Protein AF-A0A8I0EUQ2-F1 (afdb_monomer_lite)

Organism: NCBI:txid2663859

Foldseek 3Di:
DDLVVLVVLLVVLVVQLVPLQVVLVVLVVCCVVVVDDPDPVSVVSSCVSNVSNVVSVVSSVVSVVVSVVD

Radius of gyration: 15.31 Å; chains: 1; bounding box: 35×15×42 Å

Sequence (70 aa):
MSTSTLLAALAATLIGTAWMLPMGVIRTLAYRSGEVDHDRGMRNVVILALSLGCVFAVTSLVLALVVAWR

Secondary structure (DSSP, 8-state):
--HHHHHHHHHHHHHHHHHHHHHHHHHHHHHHTT-S---HHHHHHHHHHHHHHHHHHHHHHHHHHHHHT-

Structure (mmCIF, N/CA/C/O backbone):
data_AF-A0A8I0EUQ2-F1
#
_entry.id   AF-A0A8I0EUQ2-F1
#
loop_
_atom_site.group_PDB
_atom_site.id
_atom_site.type_symbol
_atom_site.label_atom_id
_atom_site.label_alt_id
_atom_site.label_comp_id
_atom_site.label_asym_id
_atom_site.label_entity_id
_atom_site.label_seq_id
_atom_site.pdbx_PDB_ins_code
_atom_site.Cartn_x
_atom_site.Cartn_y
_atom_site.Cartn_z
_atom_site.occupancy
_atom_site.B_iso_or_equiv
_atom_site.auth_seq_id
_atom_site.auth_comp_id
_atom_site.auth_asym_id
_atom_site.auth_atom_id
_atom_site.pdbx_PDB_model_num
ATOM 1 N N . MET A 1 1 ? -9.894 -8.984 20.436 1.00 72.06 1 MET A N 1
ATOM 2 C CA . MET A 1 1 ? -8.902 -8.009 19.928 1.00 72.06 1 MET A CA 1
ATOM 3 C C . MET A 1 1 ? -9.222 -6.634 20.492 1.00 72.06 1 MET A C 1
ATOM 5 O O . MET A 1 1 ? -10.344 -6.164 20.290 1.00 72.06 1 MET A O 1
ATOM 9 N N . SER A 1 2 ? -8.295 -6.041 21.249 1.00 90.56 2 SER A N 1
ATOM 10 C CA . SER A 1 2 ? -8.476 -4.711 21.844 1.00 90.56 2 SER A CA 1
ATOM 11 C C . SER A 1 2 ? -8.380 -3.614 20.778 1.00 90.56 2 SER A C 1
ATOM 13 O O . SER A 1 2 ? -7.780 -3.813 19.719 1.00 90.56 2 SER A O 1
ATOM 15 N N . THR A 1 3 ? -8.964 -2.446 21.053 1.00 90.25 3 THR A N 1
ATOM 16 C CA . THR A 1 3 ? -8.882 -1.268 20.171 1.00 90.25 3 THR A CA 1
ATOM 17 C C . THR A 1 3 ? -7.432 -0.850 19.925 1.00 90.25 3 THR A C 1
ATOM 19 O O . THR A 1 3 ? -7.073 -0.516 18.801 1.00 90.25 3 THR A O 1
ATOM 22 N N . SER A 1 4 ? -6.564 -0.974 20.935 1.00 91.44 4 SER A N 1
ATOM 23 C CA . SER A 1 4 ? -5.124 -0.722 20.803 1.00 91.44 4 SER A CA 1
ATOM 24 C C . SER A 1 4 ? -4.451 -1.621 19.760 1.00 91.44 4 SER A C 1
ATOM 26 O O . SER A 1 4 ? -3.666 -1.131 18.954 1.00 91.44 4 SER A O 1
ATOM 28 N N . THR A 1 5 ? -4.794 -2.913 19.710 1.00 93.50 5 THR A N 1
ATOM 29 C CA . THR A 1 5 ? -4.257 -3.836 18.697 1.00 93.50 5 THR A CA 1
ATOM 30 C C . THR A 1 5 ? -4.741 -3.482 17.289 1.00 93.50 5 THR A C 1
ATOM 32 O O . THR A 1 5 ? -3.957 -3.552 16.347 1.00 93.50 5 THR A O 1
ATOM 35 N N . LEU A 1 6 ? -6.007 -3.070 17.132 1.00 92.62 6 LEU A N 1
ATOM 36 C CA . LEU A 1 6 ? -6.554 -2.622 15.842 1.00 92.62 6 LEU A CA 1
ATOM 37 C C . LEU A 1 6 ? -5.855 -1.364 15.324 1.00 92.62 6 LEU A C 1
ATOM 39 O O . LEU A 1 6 ? -5.469 -1.320 14.160 1.00 92.62 6 LEU A O 1
ATOM 43 N N . LEU A 1 7 ? -5.664 -0.365 16.189 1.00 93.69 7 LEU A N 1
ATOM 44 C CA . LEU A 1 7 ? -4.981 0.875 15.823 1.00 93.69 7 LEU A CA 1
ATOM 45 C C . LEU A 1 7 ? -3.509 0.630 15.478 1.00 93.69 7 LEU A C 1
ATOM 47 O O . LEU A 1 7 ? -3.012 1.201 14.511 1.00 93.69 7 LEU A O 1
ATOM 51 N N . ALA A 1 8 ? -2.828 -0.258 16.209 1.00 95.50 8 ALA A N 1
ATOM 52 C CA . ALA A 1 8 ? -1.459 -0.653 15.885 1.00 95.50 8 ALA A CA 1
ATOM 53 C C . ALA A 1 8 ? -1.372 -1.359 14.520 1.00 95.50 8 ALA A C 1
ATOM 55 O O . ALA A 1 8 ? -0.493 -1.042 13.720 1.00 95.50 8 ALA A O 1
ATOM 56 N N . ALA A 1 9 ? -2.306 -2.272 14.227 1.00 93.38 9 ALA A N 1
ATOM 57 C CA . ALA A 1 9 ? -2.380 -2.938 12.928 1.00 93.38 9 ALA A CA 1
ATOM 58 C C . ALA A 1 9 ? -2.652 -1.937 11.794 1.00 93.38 9 ALA A C 1
ATOM 60 O O . ALA A 1 9 ? -1.964 -1.969 10.777 1.00 93.38 9 ALA A O 1
ATOM 61 N N . LEU A 1 10 ? -3.595 -1.010 11.992 1.00 94.00 10 LEU A N 1
ATOM 62 C CA . LEU A 1 10 ? -3.911 0.041 11.025 1.00 94.00 10 LEU A CA 1
ATOM 63 C C . LEU A 1 10 ? -2.705 0.959 10.774 1.00 94.00 10 LEU A C 1
ATOM 65 O O . LEU A 1 10 ? -2.394 1.277 9.630 1.00 94.00 10 LEU A O 1
ATOM 69 N N . ALA A 1 11 ? -1.988 1.355 11.828 1.00 94.62 11 ALA A N 1
ATOM 70 C CA . ALA A 1 11 ? -0.779 2.162 11.697 1.00 94.62 11 ALA A CA 1
ATOM 71 C C . ALA A 1 11 ? 0.303 1.429 10.887 1.00 94.62 11 ALA A C 1
ATOM 73 O O . ALA A 1 11 ? 0.896 2.012 9.979 1.00 94.62 11 ALA A O 1
ATOM 74 N N . ALA A 1 12 ? 0.520 0.139 11.157 1.00 94.38 12 ALA A N 1
ATOM 75 C CA . ALA A 1 12 ? 1.484 -0.668 10.417 1.00 94.38 12 ALA A CA 1
ATOM 76 C C . ALA A 1 12 ? 1.127 -0.774 8.924 1.00 94.38 12 ALA A C 1
ATOM 78 O O . ALA A 1 12 ? 2.001 -0.616 8.068 1.00 94.38 12 ALA A O 1
ATOM 79 N N . THR A 1 13 ? -0.151 -0.985 8.590 1.00 93.69 13 THR A N 1
ATOM 80 C CA . THR A 1 13 ? -0.580 -1.070 7.187 1.00 93.69 13 THR A CA 1
ATOM 81 C C . THR A 1 13 ? -0.515 0.279 6.477 1.00 93.69 13 THR A C 1
ATOM 83 O O . THR A 1 13 ? -0.161 0.322 5.299 1.00 93.69 13 THR A O 1
ATOM 86 N N . LEU A 1 14 ? -0.774 1.389 7.177 1.00 93.50 14 LEU A N 1
ATOM 87 C CA . LEU A 1 14 ? -0.603 2.737 6.628 1.00 93.50 14 LEU A CA 1
ATOM 88 C C . LEU A 1 14 ? 0.865 3.039 6.314 1.00 93.50 14 LEU A C 1
ATOM 90 O O . LEU A 1 14 ? 1.157 3.544 5.232 1.00 93.50 14 LEU A O 1
ATOM 94 N N . ILE A 1 15 ? 1.793 2.669 7.203 1.00 95.06 15 ILE A N 1
ATOM 95 C CA . ILE A 1 15 ? 3.237 2.790 6.947 1.00 95.06 15 ILE A CA 1
ATOM 96 C C . ILE A 1 15 ? 3.625 1.942 5.730 1.00 95.06 15 ILE A C 1
ATOM 98 O O . ILE A 1 15 ? 4.269 2.446 4.810 1.00 95.06 15 ILE A O 1
ATOM 102 N N . GLY A 1 16 ? 3.188 0.680 5.680 1.00 92.31 16 GLY A N 1
ATOM 103 C CA . GLY A 1 16 ? 3.438 -0.199 4.535 1.00 92.31 16 GLY A CA 1
ATOM 104 C C . GLY A 1 16 ? 2.914 0.385 3.220 1.00 92.31 16 GLY A C 1
ATOM 105 O O . GLY A 1 16 ? 3.626 0.382 2.217 1.00 92.31 16 GLY A O 1
ATOM 106 N N . THR A 1 17 ? 1.711 0.965 3.240 1.00 92.94 17 THR A N 1
ATOM 107 C CA . THR A 1 17 ? 1.103 1.652 2.090 1.00 92.94 17 THR A CA 1
ATOM 108 C C . THR A 1 17 ? 1.939 2.858 1.664 1.00 92.94 17 THR A C 1
ATOM 110 O O . THR A 1 17 ? 2.287 2.981 0.491 1.00 92.94 17 THR A O 1
ATOM 113 N N . ALA A 1 18 ? 2.306 3.724 2.612 1.00 92.25 18 ALA A N 1
ATOM 114 C CA . ALA A 1 18 ? 3.057 4.950 2.351 1.00 92.25 18 ALA A CA 1
ATOM 115 C C . ALA A 1 18 ? 4.444 4.687 1.745 1.00 92.25 18 ALA A C 1
ATOM 117 O O . ALA A 1 18 ? 4.942 5.513 0.989 1.00 92.25 18 ALA A O 1
ATOM 118 N N . TRP A 1 19 ? 5.055 3.536 2.034 1.00 92.56 19 TRP A N 1
ATOM 119 C CA . TRP A 1 19 ? 6.340 3.151 1.451 1.00 92.56 19 TRP A CA 1
ATOM 120 C C . TRP A 1 19 ? 6.193 2.382 0.140 1.00 92.56 19 TRP A C 1
ATOM 122 O O . TRP A 1 19 ? 6.786 2.752 -0.873 1.00 92.56 19 TRP A O 1
ATOM 132 N N . MET A 1 20 ? 5.419 1.297 0.141 1.00 90.75 20 MET A N 1
ATOM 133 C CA . MET A 1 20 ? 5.406 0.349 -0.976 1.00 90.75 20 MET A CA 1
ATOM 134 C C . MET A 1 20 ? 4.686 0.902 -2.207 1.00 90.75 20 MET A C 1
ATOM 136 O O . MET A 1 20 ? 5.126 0.659 -3.330 1.00 90.75 20 MET A O 1
ATOM 140 N N . LEU A 1 21 ? 3.611 1.672 -2.017 1.00 86.62 21 LEU A N 1
ATOM 141 C CA . LEU A 1 21 ? 2.793 2.168 -3.123 1.00 86.62 21 LEU A CA 1
ATOM 142 C C . LEU A 1 21 ? 3.538 3.234 -3.948 1.00 86.62 21 LEU A C 1
ATOM 144 O O . LEU A 1 21 ? 3.657 3.042 -5.160 1.00 86.62 21 LEU A O 1
ATOM 148 N N . PRO A 1 22 ? 4.146 4.278 -3.346 1.00 89.12 22 PRO A N 1
ATOM 149 C CA . PRO A 1 22 ? 4.975 5.223 -4.094 1.00 89.12 22 PRO A CA 1
ATOM 150 C C . PRO A 1 22 ? 6.186 4.554 -4.741 1.00 89.12 22 PRO A C 1
ATOM 152 O O . PRO A 1 22 ? 6.475 4.821 -5.904 1.00 89.12 22 PRO A O 1
ATOM 155 N N . MET A 1 23 ? 6.857 3.631 -4.040 1.00 89.75 23 MET A N 1
ATOM 156 C CA . MET A 1 23 ? 8.006 2.906 -4.591 1.00 89.75 23 MET A CA 1
ATOM 157 C C . MET A 1 23 ? 7.614 2.072 -5.820 1.00 89.75 23 MET A C 1
ATOM 159 O O . MET A 1 23 ? 8.318 2.083 -6.830 1.00 89.75 23 MET A O 1
ATOM 163 N N . GLY A 1 24 ? 6.478 1.371 -5.750 1.00 88.81 24 GLY A N 1
ATOM 164 C CA . GLY A 1 24 ? 5.919 0.611 -6.863 1.00 88.81 24 GLY A CA 1
ATOM 165 C C . GLY A 1 24 ? 5.561 1.508 -8.046 1.00 88.81 24 GLY A C 1
ATOM 166 O O . GLY A 1 24 ? 5.921 1.186 -9.178 1.00 88.81 24 GLY A O 1
ATOM 167 N N . VAL A 1 25 ? 4.924 2.657 -7.799 1.00 90.75 25 VAL A N 1
ATOM 168 C CA . VAL A 1 25 ? 4.569 3.630 -8.846 1.00 90.75 25 VAL A CA 1
ATOM 169 C C . VAL A 1 25 ? 5.820 4.213 -9.501 1.00 90.75 25 VAL A C 1
ATOM 171 O O . VAL A 1 25 ? 5.937 4.139 -10.722 1.00 90.75 25 VAL A O 1
ATOM 174 N N . ILE A 1 26 ? 6.783 4.712 -8.719 1.00 90.62 26 ILE A N 1
ATOM 175 C CA . ILE A 1 26 ? 8.042 5.280 -9.227 1.00 90.62 26 ILE A CA 1
ATOM 176 C C . ILE A 1 26 ? 8.777 4.253 -10.087 1.00 90.62 26 ILE A C 1
ATOM 178 O O . ILE A 1 26 ? 9.152 4.551 -11.217 1.00 90.62 26 ILE A O 1
ATOM 182 N N . ARG A 1 27 ? 8.929 3.015 -9.598 1.00 87.12 27 ARG A N 1
ATOM 183 C CA . ARG A 1 27 ? 9.595 1.958 -10.369 1.00 87.12 27 ARG A CA 1
ATOM 184 C C . ARG A 1 27 ? 8.815 1.570 -11.620 1.00 87.12 27 ARG A C 1
ATOM 186 O O . ARG A 1 27 ? 9.430 1.277 -12.637 1.00 87.12 27 ARG A O 1
ATOM 193 N N . THR A 1 28 ? 7.485 1.574 -11.570 1.00 88.31 28 THR A N 1
ATOM 194 C CA . THR A 1 28 ? 6.656 1.302 -12.754 1.00 88.31 28 THR A CA 1
ATOM 195 C C . THR A 1 28 ? 6.828 2.390 -13.808 1.00 88.31 28 THR A C 1
ATOM 197 O O . THR A 1 28 ? 6.944 2.074 -14.990 1.00 88.31 28 THR A O 1
ATOM 200 N N . LEU A 1 29 ? 6.863 3.658 -13.391 1.00 88.94 29 LEU A N 1
ATOM 201 C CA . LEU A 1 29 ? 7.096 4.793 -14.281 1.00 88.94 29 LEU A CA 1
ATOM 202 C C . LEU A 1 29 ? 8.499 4.733 -14.890 1.00 88.94 29 LEU A C 1
ATOM 204 O O . LEU A 1 29 ? 8.609 4.811 -16.106 1.00 88.94 29 LEU A O 1
ATOM 208 N N . ALA A 1 30 ? 9.52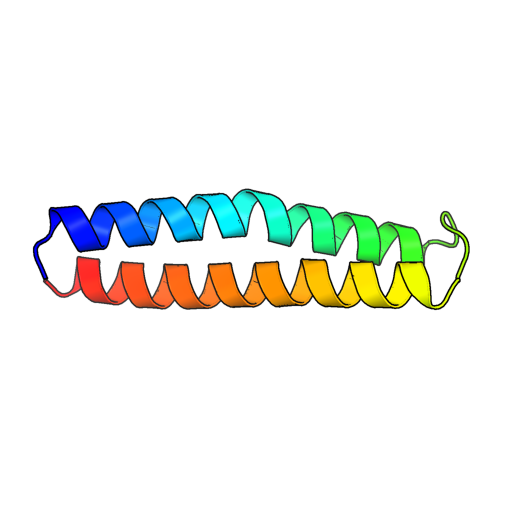8 4.491 -14.074 1.00 86.56 30 ALA A N 1
ATOM 209 C CA . ALA A 1 30 ? 10.916 4.361 -14.520 1.00 86.56 30 ALA A CA 1
ATOM 210 C C . ALA A 1 30 ? 11.129 3.163 -15.469 1.00 86.56 30 ALA A C 1
ATOM 212 O O . ALA A 1 30 ? 11.882 3.238 -16.436 1.00 86.56 30 ALA A O 1
ATOM 213 N N . TYR A 1 31 ? 10.425 2.049 -15.227 1.00 84.19 31 TYR A N 1
ATOM 214 C CA . TYR A 1 31 ? 10.413 0.914 -16.150 1.00 84.19 31 TYR A CA 1
ATOM 215 C C . TYR A 1 31 ? 9.749 1.300 -17.477 1.00 84.19 31 TYR A C 1
ATOM 217 O O . TYR A 1 31 ? 10.284 1.015 -18.537 1.00 84.19 31 TYR A O 1
ATOM 225 N N . ARG A 1 32 ? 8.610 2.001 -17.454 1.00 85.06 32 ARG A N 1
ATOM 226 C CA . ARG A 1 32 ? 7.908 2.407 -18.685 1.00 85.06 32 ARG A CA 1
ATOM 227 C C . ARG A 1 32 ? 8.598 3.532 -19.460 1.00 85.06 32 ARG A C 1
ATOM 229 O O . ARG A 1 32 ? 8.390 3.610 -20.666 1.00 85.06 32 ARG A O 1
ATOM 236 N N . SER A 1 33 ? 9.374 4.393 -18.804 1.00 86.75 33 SER A N 1
ATOM 237 C CA . SER A 1 33 ? 10.097 5.494 -19.454 1.00 86.75 33 SER A CA 1
ATOM 238 C C . SER A 1 33 ? 11.332 5.029 -20.231 1.00 86.75 33 SER A C 1
ATOM 240 O O . SER A 1 33 ? 11.887 5.814 -20.993 1.00 86.75 33 SER A O 1
ATOM 242 N N . GLY A 1 34 ? 11.765 3.773 -20.061 1.00 79.44 34 GLY A N 1
ATOM 243 C CA . GLY A 1 34 ? 13.026 3.291 -20.633 1.00 79.44 34 GLY A CA 1
ATOM 244 C C . GLY A 1 34 ? 14.264 3.786 -19.884 1.00 79.44 34 GLY A C 1
ATOM 245 O O . GLY A 1 34 ? 15.378 3.538 -20.326 1.00 79.44 34 GLY A O 1
ATOM 246 N N . GLU A 1 35 ? 14.077 4.465 -18.751 1.00 79.00 35 GLU A N 1
ATOM 247 C CA . GLU A 1 35 ? 15.147 5.029 -17.921 1.00 79.00 35 GLU A CA 1
ATOM 248 C C . GLU A 1 35 ? 15.905 3.948 -17.130 1.00 79.00 35 GLU A C 1
ATOM 250 O O . GLU A 1 35 ? 16.999 4.184 -16.626 1.00 79.00 35 GLU A O 1
ATOM 255 N N . VAL A 1 36 ? 15.333 2.743 -17.039 1.00 78.50 36 VAL A N 1
ATOM 256 C CA . VAL A 1 36 ? 15.916 1.583 -16.359 1.00 78.50 36 VAL A CA 1
ATOM 257 C C . VAL A 1 36 ? 16.014 0.399 -17.318 1.00 78.50 36 VAL A C 1
ATOM 259 O O . VAL A 1 36 ? 15.080 0.116 -18.078 1.00 78.50 36 VAL A O 1
ATOM 262 N N . ASP A 1 37 ? 17.123 -0.339 -17.229 1.00 77.50 37 ASP A N 1
ATOM 263 C CA . ASP A 1 37 ? 17.330 -1.571 -17.988 1.00 77.50 37 ASP A CA 1
ATOM 264 C C . ASP A 1 37 ? 16.185 -2.566 -17.769 1.00 77.50 37 ASP A C 1
ATOM 266 O O . ASP A 1 37 ? 15.812 -2.924 -16.644 1.00 77.50 37 ASP A O 1
ATOM 270 N N . HIS A 1 38 ? 15.628 -3.037 -18.884 1.00 78.31 38 HIS A N 1
ATOM 271 C CA . HIS A 1 38 ? 14.507 -3.969 -18.912 1.00 78.31 38 HIS A CA 1
ATOM 272 C C . HIS A 1 38 ? 14.964 -5.411 -18.669 1.00 78.31 38 HIS A C 1
ATOM 274 O O . HIS A 1 38 ? 14.757 -6.297 -19.497 1.00 78.31 38 HIS A O 1
ATOM 280 N N . ASP A 1 39 ? 15.562 -5.667 -17.510 1.00 83.12 39 ASP A N 1
ATOM 281 C CA . ASP A 1 39 ? 15.851 -7.029 -17.076 1.00 83.12 39 ASP A CA 1
ATOM 282 C C . ASP A 1 39 ? 14.643 -7.658 -16.348 1.00 83.12 39 ASP A C 1
ATOM 284 O O . ASP A 1 39 ? 13.814 -6.985 -15.716 1.00 83.12 39 ASP A O 1
ATOM 288 N N . ARG A 1 40 ? 14.548 -8.992 -16.414 1.00 81.56 40 ARG A N 1
ATOM 289 C CA . ARG A 1 40 ? 13.542 -9.808 -15.719 1.00 81.56 40 ARG A CA 1
ATOM 290 C C . ARG A 1 40 ? 13.543 -9.536 -14.214 1.00 81.56 40 ARG A C 1
ATOM 292 O O . ARG A 1 40 ? 12.471 -9.540 -13.607 1.00 81.56 40 ARG A O 1
ATOM 299 N N . GLY A 1 41 ? 14.712 -9.252 -13.633 1.00 84.88 41 GLY A N 1
ATOM 300 C CA . GLY A 1 41 ? 14.842 -8.851 -12.234 1.00 84.88 41 GLY A CA 1
ATOM 301 C C . GLY A 1 41 ? 14.041 -7.588 -11.914 1.00 84.88 41 GLY A C 1
ATOM 302 O O . GLY A 1 41 ? 13.201 -7.607 -11.013 1.00 84.88 41 GLY A O 1
ATOM 303 N N . MET A 1 42 ? 14.217 -6.511 -12.689 1.00 83.19 42 MET A N 1
ATOM 304 C CA . MET A 1 42 ? 13.521 -5.249 -12.414 1.00 83.19 42 MET A CA 1
ATOM 305 C C . MET A 1 42 ? 12.015 -5.341 -12.617 1.00 83.19 42 MET A C 1
ATOM 307 O O . MET A 1 42 ? 11.263 -4.804 -11.802 1.00 83.19 42 MET A O 1
ATOM 311 N N . ARG A 1 43 ? 11.557 -6.102 -13.617 1.00 85.50 43 ARG A N 1
ATOM 312 C CA . ARG A 1 43 ? 10.124 -6.369 -13.797 1.00 85.50 43 ARG A CA 1
ATOM 313 C C . ARG A 1 43 ? 9.508 -7.047 -12.566 1.00 85.50 43 ARG A C 1
ATOM 315 O O . ARG A 1 43 ? 8.432 -6.642 -12.131 1.00 85.50 43 ARG A O 1
ATOM 322 N N . ASN A 1 44 ? 10.192 -8.028 -11.975 1.00 88.81 44 ASN A N 1
ATOM 323 C CA . ASN A 1 44 ? 9.708 -8.693 -10.764 1.00 88.81 44 ASN A CA 1
ATOM 324 C C . ASN A 1 44 ? 9.645 -7.735 -9.571 1.00 88.81 44 ASN A C 1
ATOM 326 O O . ASN A 1 44 ? 8.658 -7.750 -8.840 1.00 88.81 44 ASN A O 1
ATOM 330 N N . VAL A 1 45 ? 10.649 -6.869 -9.391 1.00 88.00 45 VAL A N 1
ATOM 331 C CA . VAL A 1 45 ? 10.633 -5.916 -8.272 1.00 88.00 45 VAL A CA 1
ATOM 332 C C . VAL A 1 45 ? 9.531 -4.868 -8.435 1.00 88.00 45 VAL A C 1
ATOM 334 O O . VAL A 1 45 ? 8.874 -4.529 -7.454 1.00 88.00 45 VAL A O 1
ATOM 337 N N . VAL A 1 46 ? 9.290 -4.388 -9.659 1.00 87.50 46 VAL A N 1
ATOM 338 C CA . VAL A 1 46 ? 8.177 -3.474 -9.968 1.00 87.50 46 VAL A CA 1
ATOM 339 C C . VAL A 1 46 ? 6.842 -4.107 -9.570 1.00 87.50 46 VAL A C 1
ATOM 341 O O . VAL A 1 46 ? 6.080 -3.512 -8.809 1.00 87.50 46 VAL A O 1
ATOM 344 N N . ILE A 1 47 ? 6.584 -5.332 -10.042 1.00 90.00 47 ILE A N 1
ATOM 345 C CA . ILE A 1 47 ? 5.341 -6.057 -9.754 1.00 90.00 47 ILE A CA 1
ATOM 346 C C . ILE A 1 47 ? 5.194 -6.289 -8.250 1.00 90.00 47 ILE A C 1
ATOM 348 O O . ILE A 1 47 ? 4.118 -6.060 -7.701 1.00 90.00 47 ILE A O 1
ATOM 352 N N . LEU A 1 48 ? 6.264 -6.712 -7.576 1.00 91.38 48 LEU A N 1
ATOM 353 C CA . LEU A 1 48 ? 6.234 -7.036 -6.154 1.00 91.38 48 LEU A CA 1
ATOM 354 C C . LEU A 1 48 ? 5.978 -5.792 -5.295 1.00 91.38 48 LEU A C 1
ATOM 356 O O . LEU A 1 48 ? 5.093 -5.823 -4.444 1.00 91.38 48 LEU A O 1
ATOM 360 N N . ALA A 1 49 ? 6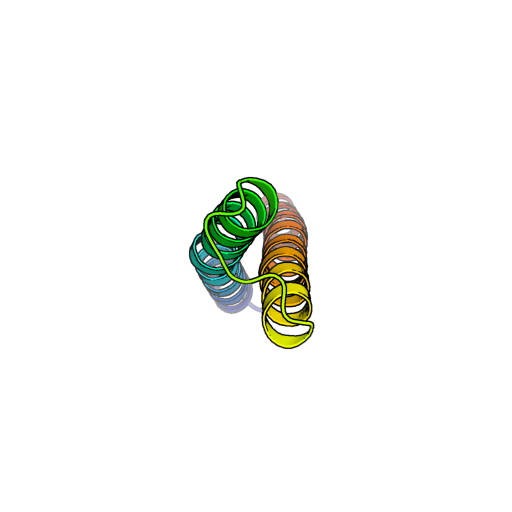.672 -4.683 -5.563 1.00 89.75 49 ALA A N 1
ATOM 361 C CA . ALA A 1 49 ? 6.467 -3.423 -4.849 1.00 89.75 49 ALA A CA 1
ATOM 362 C C . ALA A 1 49 ? 5.038 -2.887 -5.033 1.00 89.75 49 ALA A C 1
ATOM 364 O O . ALA A 1 49 ? 4.381 -2.534 -4.053 1.00 89.75 49 ALA A O 1
ATOM 365 N N . LEU A 1 50 ? 4.526 -2.891 -6.270 1.00 90.25 50 LEU A N 1
ATOM 366 C CA . LEU A 1 50 ? 3.166 -2.433 -6.558 1.00 90.25 50 LEU A CA 1
ATOM 367 C C . LEU A 1 50 ? 2.112 -3.335 -5.892 1.00 90.25 50 LEU A C 1
ATOM 369 O O . LEU A 1 50 ? 1.168 -2.839 -5.281 1.00 90.25 50 LEU A O 1
ATOM 373 N N . SER A 1 51 ? 2.304 -4.656 -5.958 1.00 93.50 51 SER A N 1
ATOM 374 C CA . SER A 1 51 ? 1.383 -5.636 -5.370 1.00 93.50 51 SER A CA 1
ATOM 375 C C . SER A 1 51 ? 1.346 -5.529 -3.846 1.00 93.50 51 SER A C 1
ATOM 377 O O . SER A 1 51 ? 0.260 -5.472 -3.273 1.00 93.50 51 SER A O 1
ATOM 379 N N . LEU A 1 52 ? 2.506 -5.436 -3.181 1.00 92.62 52 LEU A N 1
ATOM 380 C CA . LEU A 1 52 ? 2.563 -5.210 -1.733 1.00 92.62 52 LEU A CA 1
ATOM 381 C C . LEU A 1 52 ? 1.918 -3.877 -1.346 1.00 92.62 52 LEU A C 1
ATOM 383 O O . LEU A 1 52 ? 1.168 -3.833 -0.373 1.00 92.62 52 LEU A O 1
ATOM 387 N N . GLY A 1 53 ? 2.161 -2.812 -2.116 1.00 90.88 53 GLY A N 1
ATOM 388 C CA . GLY A 1 53 ? 1.509 -1.519 -1.911 1.00 90.88 53 GLY A CA 1
ATOM 389 C C . GLY A 1 53 ? -0.014 -1.631 -1.959 1.00 90.88 53 GLY A C 1
ATOM 390 O O . GLY A 1 53 ? -0.690 -1.185 -1.034 1.00 90.88 53 GLY A O 1
ATOM 391 N N . CYS A 1 54 ? -0.558 -2.295 -2.981 1.00 93.56 54 CYS A N 1
ATOM 392 C CA . CYS A 1 54 ? -1.995 -2.545 -3.093 1.00 93.56 54 CYS A CA 1
ATOM 393 C C . CYS A 1 54 ? -2.541 -3.389 -1.936 1.00 93.56 54 CYS A C 1
ATOM 395 O O . CYS A 1 54 ? -3.592 -3.055 -1.392 1.00 93.56 54 CYS A O 1
ATOM 397 N N . VAL A 1 55 ? -1.836 -4.447 -1.524 1.00 95.94 55 VAL A N 1
ATOM 398 C CA . VAL A 1 55 ? -2.249 -5.279 -0.383 1.00 95.94 55 VAL A CA 1
ATOM 399 C C . VAL A 1 55 ? -2.312 -4.447 0.894 1.00 95.94 55 VAL A C 1
ATOM 401 O O . VAL A 1 55 ? -3.321 -4.499 1.602 1.00 95.94 55 VAL A O 1
ATOM 404 N N . PHE A 1 56 ? -1.289 -3.636 1.177 1.00 93.50 56 PHE A N 1
ATOM 405 C CA . PHE A 1 56 ? -1.309 -2.745 2.333 1.00 93.50 56 PHE A CA 1
ATOM 406 C C . PHE A 1 56 ? -2.443 -1.722 2.247 1.00 93.50 56 PHE A C 1
ATOM 408 O O . PHE A 1 56 ? -3.129 -1.520 3.248 1.00 93.50 56 PHE A O 1
ATOM 415 N N . ALA A 1 57 ? -2.708 -1.143 1.072 1.00 91.69 57 ALA A N 1
ATOM 416 C CA . ALA A 1 57 ? -3.795 -0.182 0.892 1.00 91.69 57 ALA A CA 1
ATOM 417 C C . ALA A 1 57 ? -5.169 -0.809 1.168 1.00 91.69 57 ALA A C 1
ATOM 419 O O . ALA A 1 57 ? -5.944 -0.277 1.963 1.00 91.69 57 ALA A O 1
ATOM 420 N N . VAL A 1 58 ? -5.449 -1.970 0.567 1.00 97.00 58 VAL A N 1
ATOM 421 C CA . VAL A 1 58 ? -6.707 -2.706 0.773 1.00 97.00 58 VAL A CA 1
ATOM 422 C C . VAL A 1 58 ? -6.859 -3.103 2.240 1.00 97.00 58 VAL A C 1
ATOM 424 O O . VAL A 1 58 ? -7.916 -2.891 2.829 1.00 97.00 58 VAL A O 1
ATOM 427 N N . THR A 1 59 ? -5.793 -3.613 2.860 1.00 96.06 59 THR A N 1
ATOM 428 C CA . THR A 1 59 ? -5.817 -4.009 4.275 1.00 96.06 59 THR A CA 1
ATOM 429 C C . THR A 1 59 ? -6.052 -2.806 5.189 1.00 96.06 59 THR A C 1
ATOM 431 O O . THR A 1 59 ? -6.853 -2.893 6.118 1.00 96.06 59 THR A O 1
ATOM 434 N N . SER A 1 60 ? -5.421 -1.663 4.901 1.00 93.88 60 SER A N 1
ATOM 435 C CA . SER A 1 60 ? -5.639 -0.411 5.638 1.00 93.88 60 SER A CA 1
ATOM 436 C C . SER A 1 60 ? -7.091 0.043 5.545 1.00 93.88 60 SER A C 1
ATOM 438 O O . SER A 1 60 ? -7.668 0.452 6.546 1.00 93.88 60 SER A O 1
ATOM 440 N N . LEU A 1 61 ? -7.698 -0.066 4.361 1.00 96.00 61 LEU A N 1
ATOM 441 C CA . LEU A 1 61 ? -9.087 0.321 4.130 1.00 96.00 61 LEU A CA 1
ATOM 442 C C . LEU A 1 61 ? -10.057 -0.586 4.899 1.00 96.00 61 LEU A C 1
ATOM 444 O O . LEU A 1 61 ? -10.958 -0.090 5.571 1.00 96.00 61 LEU A O 1
ATOM 448 N N . VAL A 1 62 ? -9.825 -1.901 4.885 1.00 95.88 62 VAL A 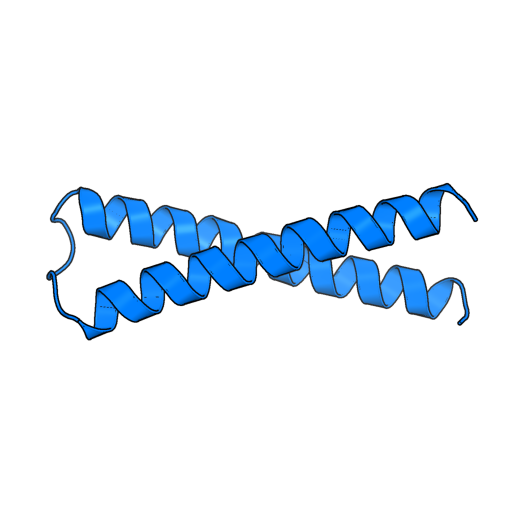N 1
ATOM 449 C CA . VAL A 1 62 ? -10.601 -2.861 5.688 1.00 95.88 62 VAL A CA 1
ATOM 450 C C . VAL A 1 62 ? -10.459 -2.567 7.183 1.00 95.88 62 VAL A C 1
ATOM 452 O O . VAL A 1 62 ? -11.463 -2.497 7.888 1.00 95.88 62 VAL A O 1
ATOM 455 N N . LEU A 1 63 ? -9.237 -2.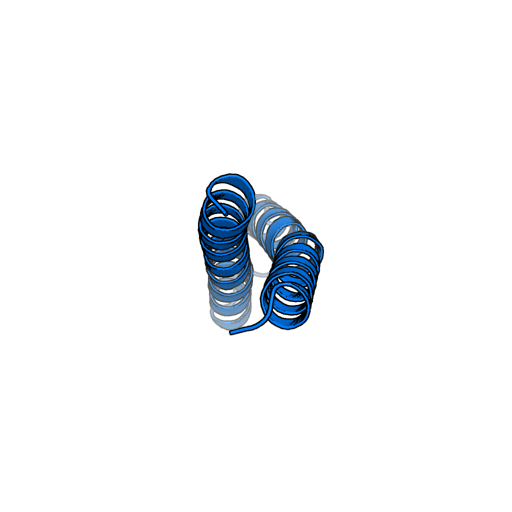351 7.679 1.00 93.69 63 LEU A N 1
ATOM 456 C CA . LEU A 1 63 ? -9.002 -2.032 9.090 1.00 93.69 63 LEU A CA 1
ATOM 457 C C . LEU A 1 63 ? -9.636 -0.696 9.492 1.00 93.69 63 LEU A C 1
ATOM 459 O O . LEU A 1 63 ? -10.213 -0.609 10.573 1.00 93.69 63 LEU A O 1
ATOM 463 N N . ALA A 1 64 ? -9.581 0.319 8.627 1.00 93.38 64 ALA A N 1
ATOM 464 C CA . ALA A 1 64 ? -10.221 1.608 8.865 1.00 93.38 64 ALA A CA 1
ATOM 465 C C . ALA A 1 64 ? -11.745 1.467 8.979 1.00 93.38 64 ALA A C 1
ATOM 467 O O . ALA A 1 64 ? -12.338 2.037 9.891 1.00 93.38 64 ALA A O 1
ATOM 468 N N . LEU A 1 65 ? -12.369 0.656 8.116 1.00 95.81 65 LEU A N 1
ATOM 469 C CA . LEU A 1 65 ? -13.792 0.330 8.228 1.00 95.81 65 LEU A CA 1
ATOM 470 C C . LEU A 1 65 ? -14.089 -0.400 9.543 1.00 95.81 65 LEU A C 1
ATOM 472 O O . LEU A 1 65 ? -14.992 -0.006 10.267 1.00 95.81 65 LEU A O 1
ATOM 476 N 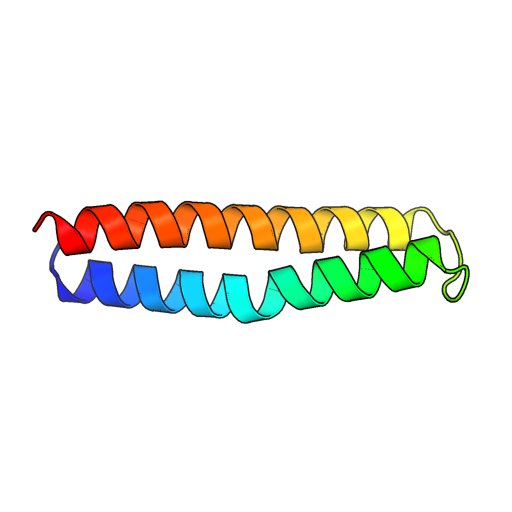N . VAL A 1 66 ? -13.303 -1.408 9.919 1.00 95.00 66 VAL A N 1
ATOM 477 C CA . VAL A 1 66 ? -13.518 -2.124 11.191 1.00 95.00 66 VAL A CA 1
ATOM 478 C C . VAL A 1 66 ? -13.386 -1.196 12.404 1.00 95.00 66 VAL A C 1
ATOM 480 O O . VAL A 1 66 ? -14.137 -1.346 13.364 1.00 95.00 66 VAL A O 1
ATOM 483 N N . VAL A 1 67 ? -12.450 -0.242 12.376 1.00 92.88 67 VAL A N 1
ATOM 484 C CA . VAL A 1 67 ? -12.291 0.763 13.439 1.00 92.88 67 VAL A CA 1
ATOM 485 C C . VAL A 1 67 ? -13.460 1.749 13.458 1.00 92.88 67 VAL A C 1
ATOM 487 O O . VAL A 1 67 ? -13.929 2.082 14.537 1.00 92.88 67 VAL A O 1
ATOM 490 N N . ALA A 1 68 ? -13.946 2.195 12.299 1.00 90.75 68 ALA A N 1
ATOM 491 C CA . ALA A 1 68 ? -15.032 3.173 12.210 1.00 90.75 68 ALA A CA 1
ATOM 492 C C . ALA A 1 68 ? -16.407 2.618 12.627 1.00 90.75 68 ALA A C 1
ATOM 494 O O . ALA A 1 68 ? -17.291 3.388 12.988 1.00 90.75 68 ALA A O 1
ATOM 495 N N . TRP A 1 69 ? -16.596 1.298 12.555 1.00 91.19 69 TRP A N 1
ATOM 496 C CA . TRP A 1 69 ? -17.850 0.614 12.898 1.00 91.19 69 TRP A CA 1
ATOM 497 C C . TRP A 1 69 ? -17.835 0.007 14.314 1.00 91.19 69 TRP A C 1
ATOM 499 O O . TRP A 1 69 ? -18.732 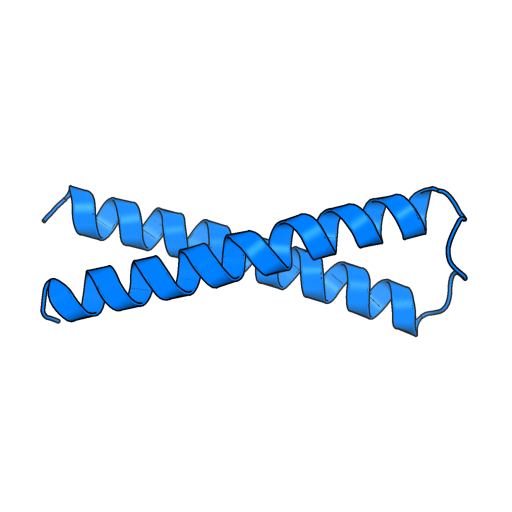-0.764 14.660 1.00 91.19 69 TRP A O 1
ATOM 509 N N . ARG A 1 70 ? -16.809 0.315 15.117 1.00 78.44 70 ARG A N 1
ATOM 510 C CA . ARG A 1 70 ? -16.679 -0.079 16.526 1.00 78.44 70 ARG A CA 1
ATOM 511 C C . ARG A 1 70 ? -16.968 1.083 17.458 1.00 78.44 70 ARG A C 1
ATOM 513 O O . ARG A 1 70 ? -17.540 0.790 18.529 1.00 78.44 70 ARG A O 1
#

pLDDT: mean 89.71, std 5.34, range [72.06, 97.0]